Protein AF-H0TRK0-F1 (afdb_monomer)

Secondary structure (DSSP, 8-state):
-------------S-TTHHHHHHHHHHTBT--TT--SSS-HHHHHHHHHHHTT----S-S-GGGGGGTSEEESS--TT-EEEE--TTT-EEEEEEEE-TTS-EEEEETTTTSSBEEEE--GGGEEEEEE--

Radius of gyration: 16.28 Å; Cα contacts (8 Å, |Δi|>4): 274; chains: 1; bounding box: 55×39×43 Å

pLDDT: mean 76.41, std 13.56, range [39.28, 90.56]

Mean predicted aligned error: 9.67 Å

Structure (mmCIF, N/CA/C/O backbone):
data_AF-H0TRK0-F1
#
_entry.id   AF-H0TRK0-F1
#
loop_
_atom_site.group_PDB
_atom_site.id
_atom_site.type_symbol
_atom_site.label_atom_id
_atom_site.label_alt_id
_atom_site.label_comp_id
_atom_site.label_asym_id
_atom_site.label_entity_id
_atom_site.label_seq_id
_atom_site.pdbx_PDB_ins_code
_atom_site.Cartn_x
_atom_site.Cartn_y
_atom_site.Cartn_z
_atom_site.occupancy
_atom_site.B_iso_or_equiv
_atom_site.auth_seq_id
_atom_site.auth_comp_id
_atom_site.auth_asym_id
_atom_site.auth_atom_id
_atom_site.pdbx_PDB_model_num
ATOM 1 N N . MET A 1 1 ? -40.682 -23.422 27.512 1.00 49.56 1 MET A N 1
ATOM 2 C CA . MET A 1 1 ? -39.426 -24.203 27.553 1.00 49.56 1 MET A CA 1
ATOM 3 C C . MET A 1 1 ? -38.638 -23.857 26.288 1.00 49.56 1 MET A C 1
ATOM 5 O O . MET A 1 1 ? -39.238 -23.864 25.224 1.00 49.56 1 MET A O 1
ATOM 9 N N . MET A 1 2 ? -37.377 -23.431 26.433 1.00 53.47 2 MET A N 1
ATOM 10 C CA . MET A 1 2 ? -36.393 -23.099 25.369 1.00 53.47 2 MET A CA 1
ATOM 11 C C . MET A 1 2 ? -35.968 -24.375 24.589 1.00 53.47 2 MET A C 1
ATOM 13 O O . MET A 1 2 ? -36.251 -25.448 25.127 1.00 53.47 2 MET A O 1
ATOM 17 N N . PRO A 1 3 ? -35.338 -24.341 23.382 1.00 54.72 3 PRO A N 1
ATOM 18 C CA . PRO A 1 3 ? -34.139 -23.566 22.969 1.00 54.72 3 PRO A CA 1
ATOM 19 C C . PRO A 1 3 ? -34.323 -22.797 21.634 1.00 54.72 3 PRO A C 1
ATOM 21 O O . PRO A 1 3 ? -35.225 -23.086 20.866 1.00 54.72 3 PRO A O 1
ATOM 24 N N . GLY A 1 4 ? -33.575 -21.754 21.269 1.00 53.03 4 GLY A N 1
ATOM 25 C CA . GLY A 1 4 ? -32.181 -21.445 21.569 1.00 53.03 4 GLY A CA 1
ATOM 26 C C . GLY A 1 4 ? -31.286 -21.821 20.382 1.00 53.03 4 GLY A C 1
ATOM 27 O O . GLY A 1 4 ? -30.540 -22.784 20.483 1.00 53.03 4 GLY A O 1
ATOM 28 N N . THR A 1 5 ? -31.348 -21.082 19.268 1.00 48.31 5 THR A N 1
ATOM 29 C CA . THR A 1 5 ? -30.274 -21.058 18.257 1.00 48.31 5 THR A CA 1
ATOM 30 C C . THR A 1 5 ? -30.060 -19.625 17.775 1.00 48.31 5 THR A C 1
ATOM 32 O O . THR A 1 5 ? -30.844 -19.054 17.022 1.00 48.31 5 THR A O 1
ATOM 35 N N . ALA A 1 6 ? -28.989 -19.015 18.278 1.00 45.09 6 ALA A N 1
ATOM 36 C CA . ALA A 1 6 ? -28.438 -17.794 17.725 1.00 45.09 6 ALA A CA 1
ATOM 37 C C . ALA A 1 6 ? -27.826 -18.132 16.362 1.00 45.09 6 ALA A C 1
ATOM 39 O O . ALA A 1 6 ? -26.808 -18.820 16.284 1.00 45.09 6 ALA A O 1
ATOM 40 N N . SER A 1 7 ? -28.448 -17.658 15.286 1.00 46.88 7 SER A N 1
ATOM 41 C CA . SER A 1 7 ? -27.791 -17.600 13.985 1.00 46.88 7 SER A CA 1
ATOM 42 C C . SER A 1 7 ? -26.711 -16.528 14.055 1.00 46.88 7 SER A C 1
ATOM 44 O O . SER A 1 7 ? -26.974 -15.339 13.885 1.00 46.88 7 SER A O 1
ATOM 46 N N . SER A 1 8 ? -25.485 -16.965 14.331 1.00 46.84 8 SER A N 1
ATOM 47 C CA . SER A 1 8 ? -24.260 -16.207 14.101 1.00 46.84 8 SER A CA 1
ATOM 48 C C . SER A 1 8 ? -24.118 -15.945 12.602 1.00 46.84 8 SER A C 1
ATOM 50 O O . SER A 1 8 ? -23.408 -16.652 11.893 1.00 46.84 8 SER A O 1
ATOM 52 N N . GLY A 1 9 ? -24.817 -14.929 12.102 1.00 39.28 9 GLY A N 1
ATOM 53 C CA . GLY A 1 9 ? -24.569 -14.333 10.795 1.00 39.28 9 GLY A CA 1
ATOM 54 C C . GLY A 1 9 ? -23.304 -13.485 10.855 1.00 39.28 9 GLY A C 1
ATOM 55 O O . GLY A 1 9 ? -23.373 -12.261 10.786 1.00 39.28 9 GLY A O 1
ATOM 56 N N . ALA A 1 10 ? -22.148 -14.125 11.040 1.00 43.44 10 ALA A N 1
ATOM 57 C CA . ALA A 1 10 ? -20.874 -13.491 10.744 1.00 43.44 10 ALA A CA 1
ATOM 58 C C . ALA A 1 10 ? -20.850 -13.260 9.231 1.00 43.44 10 ALA A C 1
ATOM 60 O O . ALA A 1 10 ? -20.812 -14.215 8.457 1.00 43.44 10 ALA A O 1
ATOM 61 N N . GLY A 1 11 ? -20.973 -11.991 8.836 1.00 40.75 11 GLY A N 1
ATOM 62 C CA . GLY A 1 11 ? -21.024 -11.567 7.447 1.00 40.75 11 GLY A CA 1
ATOM 63 C C . GLY A 1 11 ? -19.920 -12.231 6.638 1.00 40.75 11 GLY A C 1
ATOM 64 O O . GLY A 1 11 ? -18.736 -12.036 6.913 1.00 40.75 11 GLY A O 1
ATOM 65 N N . MET A 1 12 ? -20.320 -13.023 5.644 1.00 40.75 12 MET A N 1
ATOM 66 C CA . MET A 1 12 ? -19.410 -13.474 4.607 1.00 40.75 12 MET A CA 1
ATOM 67 C C . MET A 1 12 ? -19.053 -12.252 3.771 1.00 40.75 12 MET A C 1
ATOM 69 O O . MET A 1 12 ? -19.775 -11.832 2.873 1.00 40.75 12 MET A O 1
ATOM 73 N N . SER A 1 13 ? -17.950 -11.656 4.198 1.00 44.03 13 SER A N 1
ATOM 74 C CA . SER A 1 13 ? -17.100 -10.683 3.549 1.00 44.03 13 SER A CA 1
ATOM 75 C C . SER A 1 13 ? -17.244 -10.690 2.033 1.00 44.03 13 SER A C 1
ATOM 77 O O . SER A 1 13 ? -17.047 -11.719 1.387 1.00 44.03 13 SER A O 1
ATOM 79 N N . SER A 1 14 ? -17.443 -9.507 1.465 1.00 45.41 14 SER A N 1
ATOM 80 C CA . SER A 1 14 ? -17.321 -9.173 0.042 1.00 45.41 14 SER A CA 1
ATOM 81 C C . SER A 1 14 ? -15.921 -9.449 -0.561 1.00 45.41 14 SER A C 1
ATOM 83 O O . SER A 1 14 ? -15.541 -8.818 -1.531 1.00 45.41 14 SER A O 1
ATOM 85 N N . GLY A 1 15 ? -15.122 -10.353 0.018 1.00 46.28 15 GLY A N 1
ATOM 86 C CA . GLY A 1 15 ? -13.660 -10.301 0.024 1.00 46.28 15 GLY A CA 1
ATOM 87 C C . GLY A 1 15 ? -12.920 -11.367 -0.783 1.00 46.28 15 GLY A C 1
ATOM 88 O O . GLY A 1 15 ? -11.748 -11.598 -0.491 1.00 46.28 15 GLY A O 1
ATOM 89 N N . PHE A 1 16 ? -13.524 -12.032 -1.771 1.00 46.12 16 PHE A N 1
ATOM 90 C CA . PHE A 1 16 ? -12.749 -12.943 -2.636 1.00 46.12 16 PHE A CA 1
ATOM 91 C C . PHE A 1 16 ? -11.805 -12.191 -3.596 1.00 46.12 16 PHE A C 1
ATOM 93 O O . PHE A 1 16 ? -10.743 -12.715 -3.935 1.00 46.12 16 PHE A O 1
ATOM 100 N N . GLY A 1 17 ? -12.140 -10.952 -3.976 1.00 51.22 17 GLY A N 1
ATOM 101 C CA . GLY A 1 17 ? -11.306 -10.106 -4.837 1.00 51.22 17 GLY A CA 1
ATOM 102 C C . GLY A 1 17 ? -10.228 -9.321 -4.085 1.00 51.22 17 GLY A C 1
ATOM 103 O O . GLY A 1 17 ? -9.118 -9.192 -4.582 1.00 51.22 17 GLY A O 1
ATOM 104 N N . ASP A 1 18 ? -10.508 -8.824 -2.881 1.00 61.62 18 ASP A N 1
ATOM 105 C CA . ASP A 1 18 ? -9.595 -7.907 -2.177 1.00 61.62 18 ASP A CA 1
ATOM 106 C C . ASP A 1 18 ? -8.604 -8.645 -1.268 1.00 61.62 18 ASP A C 1
ATOM 108 O O . ASP A 1 18 ? -7.449 -8.240 -1.106 1.00 61.62 18 ASP A O 1
ATOM 112 N N . SER A 1 19 ? -9.028 -9.783 -0.707 1.00 68.31 19 SER A N 1
ATOM 113 C CA . SER A 1 19 ? -8.150 -10.645 0.092 1.00 68.31 19 SER A CA 1
ATOM 114 C C . SER A 1 19 ? -7.073 -11.300 -0.769 1.00 68.31 19 SER A C 1
ATOM 116 O O . SER A 1 19 ? -5.976 -11.565 -0.279 1.00 68.31 19 SER A O 1
ATOM 118 N N . SER A 1 20 ? -7.361 -11.547 -2.050 1.00 78.50 20 SER A N 1
ATOM 119 C CA . SER A 1 20 ? -6.399 -12.128 -2.986 1.00 78.50 20 SER A CA 1
ATOM 120 C C . SER A 1 20 ? -5.292 -11.132 -3.345 1.00 78.50 20 SER A C 1
ATOM 122 O O . SER A 1 20 ? -4.129 -11.527 -3.353 1.00 78.50 20 SER A O 1
ATOM 124 N N . VAL A 1 21 ? -5.606 -9.838 -3.511 1.00 82.69 21 VAL A N 1
ATOM 125 C CA . VAL A 1 21 ? -4.612 -8.750 -3.663 1.00 82.69 21 VAL A CA 1
ATOM 126 C C . VAL A 1 21 ? -3.667 -8.721 -2.470 1.00 82.69 21 VAL A C 1
ATOM 128 O O . VAL A 1 21 ? -2.447 -8.703 -2.632 1.00 82.69 21 VAL A O 1
ATOM 131 N N . VAL A 1 22 ? -4.217 -8.767 -1.256 1.00 85.00 22 VAL A N 1
ATOM 132 C CA . VAL A 1 22 ? -3.416 -8.806 -0.030 1.00 85.00 22 VAL A CA 1
ATOM 133 C C . VAL A 1 22 ? -2.553 -10.067 0.021 1.00 85.00 22 VAL A C 1
ATOM 135 O O . VAL A 1 22 ? -1.351 -9.976 0.266 1.00 85.00 22 VAL A O 1
ATOM 138 N N . ALA A 1 23 ? -3.142 -11.239 -0.217 1.00 85.38 23 ALA A N 1
ATOM 139 C CA . ALA A 1 23 ? -2.438 -12.515 -0.159 1.00 85.38 23 ALA A CA 1
ATOM 140 C C . ALA A 1 23 ? -1.308 -12.596 -1.195 1.00 85.38 23 ALA A C 1
ATOM 142 O O . ALA A 1 23 ? -0.203 -13.023 -0.860 1.00 85.38 23 ALA A O 1
ATOM 143 N N . GLU A 1 24 ? -1.545 -12.135 -2.423 1.00 87.06 24 GLU A N 1
ATOM 144 C CA . GLU A 1 24 ? -0.539 -12.111 -3.483 1.00 87.06 24 GLU A CA 1
ATOM 145 C C . GLU A 1 24 ? 0.554 -11.081 -3.174 1.00 87.06 24 GLU A C 1
ATOM 147 O O . GLU A 1 24 ? 1.736 -11.399 -3.282 1.00 87.06 24 GLU A O 1
ATOM 152 N N . ALA A 1 25 ? 0.209 -9.890 -2.668 1.00 86.75 25 ALA A N 1
ATOM 153 C CA . ALA A 1 25 ? 1.204 -8.916 -2.217 1.00 86.75 25 ALA A CA 1
ATOM 154 C C . ALA A 1 25 ? 2.099 -9.478 -1.098 1.00 86.75 25 ALA A C 1
ATOM 156 O O . ALA A 1 25 ? 3.311 -9.238 -1.095 1.00 86.75 25 ALA A O 1
ATOM 157 N N . ARG A 1 26 ? 1.529 -10.264 -0.169 1.00 86.38 26 ARG A N 1
ATOM 158 C CA . ARG A 1 26 ? 2.282 -10.919 0.913 1.00 86.38 26 ARG A CA 1
ATOM 159 C C . ARG A 1 26 ? 3.322 -11.907 0.402 1.00 86.38 26 ARG A C 1
ATOM 161 O O . ARG A 1 26 ? 4.376 -12.031 1.021 1.00 86.38 26 ARG A O 1
ATOM 168 N N . ARG A 1 27 ? 3.087 -12.570 -0.734 1.00 86.44 27 ARG A N 1
ATOM 169 C CA . ARG A 1 27 ? 4.058 -13.520 -1.310 1.00 86.44 27 ARG A CA 1
ATOM 170 C C . ARG A 1 27 ? 5.382 -12.875 -1.689 1.00 86.44 27 ARG A C 1
ATOM 172 O O . ARG A 1 27 ? 6.402 -13.553 -1.733 1.00 86.44 27 ARG A O 1
ATOM 179 N N . TYR A 1 28 ? 5.376 -11.569 -1.928 1.00 86.31 28 TYR A N 1
ATOM 180 C CA . TYR A 1 28 ? 6.570 -10.823 -2.296 1.00 86.31 28 TYR A CA 1
ATOM 181 C C . TYR A 1 28 ? 7.299 -10.201 -1.113 1.00 86.31 28 TYR A C 1
ATOM 183 O O . TYR A 1 28 ? 8.328 -9.560 -1.332 1.00 86.31 28 TYR A O 1
ATOM 191 N N . LEU A 1 29 ? 6.811 -10.363 0.120 1.00 85.06 29 LEU A N 1
ATOM 192 C CA . LEU A 1 29 ? 7.444 -9.786 1.303 1.00 85.06 29 LEU A CA 1
ATOM 193 C C . LEU A 1 29 ? 8.922 -10.178 1.396 1.00 85.06 29 LEU A C 1
ATOM 195 O O . LEU A 1 29 ? 9.291 -11.340 1.279 1.00 85.06 29 LEU A O 1
ATOM 199 N N . GLY A 1 30 ? 9.781 -9.177 1.584 1.00 82.38 30 GLY A N 1
ATOM 200 C CA . GLY A 1 30 ? 11.232 -9.355 1.621 1.00 82.38 30 GLY A CA 1
ATOM 201 C C . GLY A 1 30 ? 11.913 -9.421 0.250 1.00 82.38 30 GLY A C 1
ATOM 202 O O . GLY A 1 30 ? 13.140 -9.407 0.206 1.00 82.38 30 GLY A O 1
ATOM 203 N N . THR A 1 31 ? 11.163 -9.413 -0.856 1.00 82.88 31 THR A N 1
ATOM 204 C CA . THR A 1 31 ? 11.699 -9.495 -2.227 1.00 82.88 31 THR A CA 1
ATOM 205 C C . THR A 1 31 ? 11.594 -8.158 -2.976 1.00 82.88 31 THR A C 1
ATOM 207 O O . THR A 1 31 ? 10.938 -7.218 -2.516 1.00 82.88 31 THR A O 1
ATOM 210 N N . ASN A 1 32 ? 12.246 -8.053 -4.138 1.00 79.88 32 ASN A N 1
ATOM 211 C CA . ASN A 1 32 ? 12.032 -6.971 -5.103 1.00 79.88 32 ASN A CA 1
ATOM 212 C C . ASN A 1 32 ? 11.661 -7.572 -6.471 1.00 79.88 32 ASN A C 1
ATOM 214 O O . ASN A 1 32 ? 12.550 -7.823 -7.282 1.00 79.88 32 ASN A O 1
ATOM 218 N N . PRO A 1 33 ? 10.364 -7.787 -6.754 1.00 74.25 33 PRO A N 1
ATOM 219 C CA . PRO A 1 33 ? 9.928 -8.407 -8.007 1.00 74.25 33 PRO A CA 1
ATOM 220 C C . PRO A 1 33 ? 10.077 -7.495 -9.231 1.00 74.25 33 PRO A C 1
ATOM 222 O O . PRO A 1 33 ? 9.907 -7.944 -10.358 1.00 74.25 33 PRO A O 1
ATOM 225 N N . THR A 1 34 ? 10.365 -6.207 -9.033 1.00 72.94 34 THR A N 1
ATOM 226 C CA . THR A 1 34 ? 10.455 -5.234 -10.132 1.00 72.94 34 THR A CA 1
ATOM 227 C C . THR A 1 34 ? 11.885 -4.940 -10.572 1.00 72.94 34 THR A C 1
ATOM 229 O O . THR A 1 34 ? 12.063 -4.243 -11.568 1.00 72.94 34 THR A O 1
ATOM 232 N N . SER A 1 35 ? 12.895 -5.411 -9.827 1.00 71.50 35 SER A N 1
ATOM 233 C CA . SER A 1 35 ? 14.324 -5.124 -10.050 1.00 71.50 35 SER A CA 1
ATOM 234 C C . SER A 1 35 ? 14.660 -3.630 -10.200 1.00 71.50 35 SER A C 1
ATOM 236 O O . SER A 1 35 ? 15.724 -3.264 -10.693 1.00 71.50 35 SER A O 1
ATOM 238 N N . ARG A 1 36 ? 13.756 -2.740 -9.771 1.00 70.44 36 ARG A N 1
ATOM 239 C CA . ARG A 1 36 ? 13.906 -1.286 -9.846 1.00 70.44 36 ARG A CA 1
ATOM 240 C C . ARG A 1 36 ? 14.465 -0.746 -8.534 1.00 70.44 36 ARG A C 1
ATOM 242 O O . ARG A 1 36 ? 14.123 -1.227 -7.454 1.00 70.44 36 ARG A O 1
ATOM 249 N N . ALA A 1 37 ? 15.297 0.290 -8.634 1.00 63.34 37 ALA A N 1
ATOM 250 C CA . ALA A 1 37 ? 15.887 0.959 -7.474 1.00 63.34 37 ALA A CA 1
ATOM 251 C C . ALA A 1 37 ? 14.931 1.974 -6.814 1.00 63.34 37 ALA A C 1
ATOM 253 O O . ALA A 1 37 ? 14.958 2.119 -5.593 1.00 63.34 37 ALA A O 1
ATOM 254 N N . SER A 1 38 ? 14.060 2.622 -7.605 1.00 65.00 38 SER A N 1
ATOM 255 C CA . SER A 1 38 ? 13.162 3.709 -7.177 1.00 65.00 38 SER A CA 1
ATOM 256 C C . SER A 1 38 ? 11.811 3.657 -7.903 1.00 65.00 38 SER A C 1
ATOM 258 O O . SER A 1 38 ? 11.710 3.069 -8.978 1.00 65.00 38 SER A O 1
ATOM 260 N N . LEU A 1 39 ? 10.779 4.289 -7.323 1.00 69.81 39 LEU A N 1
ATOM 261 C CA . LEU A 1 39 ? 9.465 4.540 -7.952 1.00 69.81 39 LEU A CA 1
ATOM 262 C C . LEU A 1 39 ? 8.726 3.288 -8.467 1.00 69.81 39 LEU A C 1
ATOM 264 O O . LEU A 1 39 ? 8.028 3.329 -9.472 1.00 69.81 39 LEU A O 1
ATOM 268 N N . TR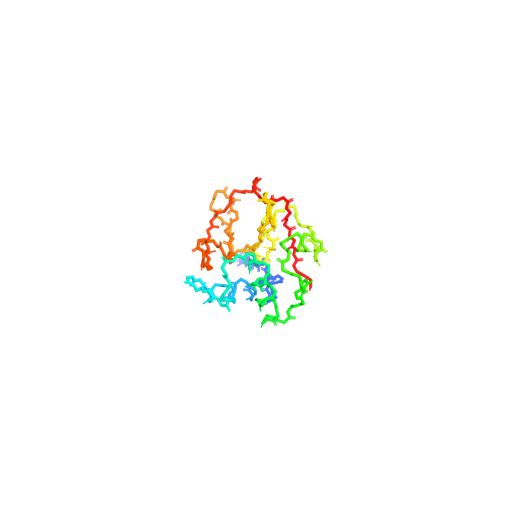P A 1 40 ? 8.863 2.156 -7.776 1.00 81.00 40 TRP A N 1
ATOM 269 C CA . TRP A 1 40 ? 8.217 0.899 -8.174 1.00 81.00 40 TRP A CA 1
ATOM 270 C C . TRP A 1 40 ? 7.108 0.437 -7.225 1.00 81.00 40 TRP A C 1
ATOM 272 O O . TRP A 1 40 ? 6.553 -0.638 -7.419 1.00 81.00 40 TRP A O 1
ATOM 282 N N . CYS A 1 41 ? 6.732 1.245 -6.229 1.00 81.50 41 CYS A N 1
ATOM 283 C CA . CYS A 1 41 ? 5.592 0.944 -5.355 1.00 81.50 41 CYS A CA 1
ATOM 284 C C . CYS A 1 41 ? 4.286 0.792 -6.156 1.00 81.50 41 CYS A C 1
ATOM 286 O O . CYS A 1 41 ? 3.563 -0.183 -5.979 1.00 81.50 41 CYS A O 1
ATOM 288 N N . ALA A 1 42 ? 4.039 1.698 -7.104 1.00 81.12 42 ALA A N 1
ATOM 289 C CA . ALA A 1 42 ? 2.912 1.636 -8.031 1.00 81.12 42 ALA A CA 1
ATOM 290 C C . ALA A 1 42 ? 3.028 0.479 -9.037 1.00 81.12 42 ALA A C 1
ATOM 292 O O . ALA A 1 42 ? 2.057 -0.235 -9.263 1.00 81.12 42 ALA A O 1
ATOM 293 N N . ARG A 1 43 ? 4.229 0.237 -9.584 1.00 83.06 43 ARG A N 1
ATOM 294 C CA . ARG A 1 43 ? 4.520 -0.906 -10.469 1.00 83.06 43 ARG A CA 1
ATOM 295 C C . ARG A 1 43 ? 4.198 -2.239 -9.790 1.00 83.06 43 ARG A C 1
ATOM 297 O O . ARG A 1 43 ? 3.569 -3.099 -10.391 1.00 83.06 43 ARG A O 1
ATOM 304 N N . PHE A 1 44 ? 4.620 -2.389 -8.537 1.00 85.12 44 PHE A N 1
ATOM 305 C CA . PHE A 1 44 ? 4.325 -3.560 -7.720 1.00 85.12 44 PHE A CA 1
ATOM 306 C C . PHE A 1 44 ? 2.822 -3.722 -7.502 1.00 85.12 44 PHE A C 1
ATOM 308 O O . PHE A 1 44 ? 2.299 -4.805 -7.721 1.00 85.12 44 PHE A O 1
ATOM 315 N N . MET A 1 45 ? 2.122 -2.644 -7.142 1.00 85.19 45 MET A N 1
ATOM 316 C CA . MET A 1 45 ? 0.666 -2.674 -6.994 1.00 85.19 45 MET A CA 1
ATOM 317 C C . MET A 1 45 ? -0.045 -3.083 -8.287 1.00 85.19 45 MET A C 1
ATOM 319 O O . MET A 1 45 ? -0.927 -3.930 -8.231 1.00 85.19 45 MET A O 1
ATOM 323 N N . ASN A 1 46 ? 0.361 -2.545 -9.444 1.00 84.62 46 ASN A N 1
ATOM 324 C CA . ASN A 1 46 ? -0.189 -2.961 -10.739 1.00 84.62 46 ASN A CA 1
ATOM 325 C C . ASN A 1 46 ? 0.038 -4.459 -10.976 1.00 84.62 46 ASN A C 1
ATOM 327 O O . ASN A 1 46 ? -0.920 -5.166 -11.243 1.00 84.62 46 ASN A O 1
ATOM 331 N N . MET A 1 47 ? 1.259 -4.958 -10.754 1.00 85.12 47 MET A N 1
ATOM 332 C CA . MET A 1 47 ? 1.574 -6.383 -10.912 1.00 85.12 47 MET A CA 1
ATOM 333 C C . MET A 1 47 ? 0.715 -7.281 -10.009 1.00 85.12 47 MET A C 1
ATOM 335 O O . MET A 1 47 ? 0.261 -8.336 -10.445 1.00 85.12 47 MET A O 1
ATOM 339 N N . VAL A 1 48 ? 0.512 -6.892 -8.746 1.00 86.56 48 VAL A N 1
ATOM 340 C CA . VAL A 1 48 ? -0.325 -7.651 -7.803 1.00 86.56 48 VAL A CA 1
ATOM 341 C C . VAL A 1 48 ? -1.785 -7.646 -8.258 1.00 86.56 48 VAL A C 1
ATOM 343 O O . VAL A 1 48 ? -2.423 -8.698 -8.247 1.00 86.56 48 VAL A O 1
ATOM 346 N N . LEU A 1 49 ? -2.305 -6.490 -8.677 1.00 83.69 49 LEU A N 1
ATOM 347 C CA . LEU A 1 49 ? -3.666 -6.365 -9.201 1.00 83.69 49 LEU A CA 1
ATOM 348 C C . LEU A 1 49 ? -3.849 -7.228 -10.455 1.00 83.69 49 LEU A C 1
ATOM 350 O O . LEU A 1 49 ? -4.741 -8.067 -10.485 1.00 83.69 49 LEU A O 1
ATOM 354 N N . GLU A 1 50 ? -2.940 -7.135 -11.424 1.00 85.25 50 GLU A N 1
ATOM 355 C CA . GLU A 1 50 ? -2.983 -7.931 -12.656 1.00 85.25 50 GLU A CA 1
ATOM 356 C C . GLU A 1 50 ? -2.987 -9.441 -12.366 1.00 85.25 50 GLU A C 1
ATOM 358 O O . GLU A 1 50 ? -3.749 -10.197 -12.964 1.00 85.25 50 GLU A O 1
ATOM 363 N N . ARG A 1 51 ? -2.185 -9.894 -11.394 1.00 83.44 51 ARG A N 1
ATOM 364 C CA . ARG A 1 51 ? -2.130 -11.307 -10.977 1.00 83.44 51 ARG A CA 1
ATOM 365 C C . ARG A 1 51 ? -3.393 -11.804 -10.294 1.00 83.44 51 ARG A C 1
ATOM 367 O O . ARG A 1 51 ? -3.656 -13.002 -10.291 1.00 83.44 51 ARG A O 1
ATOM 374 N N . THR A 1 52 ? -4.143 -10.895 -9.693 1.00 80.44 52 THR A N 1
ATOM 375 C CA . THR A 1 52 ? -5.384 -11.201 -8.977 1.00 80.44 52 THR A CA 1
ATOM 376 C C . THR A 1 52 ? -6.615 -10.983 -9.851 1.00 80.44 52 THR A C 1
ATOM 378 O O . THR A 1 52 ? -7.731 -11.190 -9.387 1.00 80.44 52 THR A O 1
ATOM 381 N N . GLY A 1 53 ? -6.410 -10.657 -11.134 1.00 77.00 53 GLY A N 1
ATOM 382 C CA . GLY A 1 53 ? -7.472 -10.444 -12.115 1.00 77.00 53 GLY A CA 1
ATOM 383 C C . GLY A 1 53 ? -8.045 -9.027 -12.112 1.00 77.00 53 GLY A C 1
ATOM 384 O O . GLY A 1 53 ? -9.035 -8.782 -12.792 1.00 77.00 53 GLY A O 1
ATOM 385 N N . HIS A 1 54 ? -7.426 -8.100 -11.378 1.00 77.50 54 HIS A N 1
ATOM 386 C CA . HIS A 1 54 ? -7.813 -6.692 -11.319 1.00 77.50 54 HIS A CA 1
ATOM 387 C C . HIS A 1 54 ? -7.016 -5.852 -12.316 1.00 77.50 54 HIS A C 1
ATOM 389 O O . HIS A 1 54 ? -5.833 -6.089 -12.572 1.00 77.50 54 HIS A O 1
ATOM 395 N N . HIS A 1 55 ? -7.641 -4.807 -12.848 1.00 76.94 55 HIS A N 1
ATOM 396 C CA . HIS A 1 55 ? -6.978 -3.899 -13.775 1.00 76.94 55 HIS A CA 1
ATOM 397 C C . HIS A 1 55 ? -6.123 -2.885 -13.011 1.00 76.94 55 HIS A C 1
ATOM 399 O O . HIS A 1 55 ? -6.634 -2.056 -12.287 1.00 76.94 55 HIS A O 1
ATOM 405 N N . GLY A 1 56 ? -4.801 -2.893 -13.157 1.00 76.75 56 GLY A N 1
ATOM 406 C CA . GLY A 1 56 ? -3.982 -1.823 -12.579 1.00 76.75 56 GLY A CA 1
ATOM 407 C C . GLY A 1 56 ? -4.317 -0.432 -13.147 1.00 76.75 56 GLY A C 1
ATOM 408 O O . GLY A 1 56 ? -4.996 -0.276 -14.159 1.00 76.75 56 GLY A O 1
ATOM 409 N N . THR A 1 57 ? -3.727 0.609 -12.561 1.00 74.06 57 THR A N 1
ATOM 410 C CA . THR A 1 57 ? -3.775 1.976 -13.123 1.00 74.06 57 THR A CA 1
ATOM 411 C C . THR A 1 57 ? -2.936 2.145 -14.390 1.00 74.06 57 THR A C 1
ATOM 413 O O . THR A 1 57 ? -2.936 3.219 -14.993 1.00 74.06 57 THR A O 1
ATOM 416 N N . GLY A 1 58 ? -2.118 1.143 -14.735 1.00 70.31 58 GLY A N 1
ATOM 417 C CA . GLY A 1 58 ? -1.149 1.207 -15.833 1.00 70.31 58 GLY A CA 1
ATOM 418 C C . GLY A 1 58 ? -0.033 2.239 -15.627 1.00 70.31 58 GLY A C 1
ATOM 419 O O . GLY A 1 58 ? 0.812 2.418 -16.497 1.00 70.31 58 GLY A O 1
ATOM 420 N N . SER A 1 59 ? -0.009 2.922 -14.478 1.00 75.06 59 SER A N 1
ATOM 421 C CA . SER A 1 59 ? 0.907 4.020 -14.184 1.00 75.06 59 SER A CA 1
ATOM 422 C C . SER A 1 59 ? 1.893 3.641 -13.084 1.00 75.06 59 SER A C 1
ATOM 424 O O . SER A 1 59 ? 1.519 3.045 -12.076 1.00 75.06 59 SER A O 1
ATOM 426 N N . ASP A 1 60 ? 3.143 4.086 -13.213 1.00 73.12 60 ASP A N 1
ATOM 427 C CA . ASP A 1 60 ? 4.170 3.987 -12.160 1.00 73.12 60 ASP A CA 1
ATOM 428 C C . ASP A 1 60 ? 4.014 5.064 -11.062 1.00 73.12 60 ASP A C 1
ATOM 430 O O . ASP A 1 60 ? 4.849 5.206 -10.168 1.00 73.12 60 ASP A O 1
ATOM 434 N N . LEU A 1 61 ? 2.927 5.834 -11.109 1.00 75.44 61 LEU A N 1
ATOM 435 C CA . LEU A 1 61 ? 2.625 6.913 -10.178 1.00 75.44 61 LEU A CA 1
ATOM 436 C C . LEU A 1 61 ? 1.712 6.413 -9.059 1.00 75.44 61 LEU A C 1
ATOM 438 O O . LEU A 1 61 ? 0.570 6.027 -9.296 1.00 75.44 61 LEU A O 1
ATOM 442 N N . ALA A 1 62 ? 2.165 6.537 -7.809 1.00 77.94 62 ALA A N 1
ATOM 443 C CA . ALA A 1 62 ? 1.333 6.248 -6.638 1.00 77.94 62 ALA A CA 1
ATOM 444 C C . ALA A 1 62 ? 0.041 7.087 -6.626 1.00 77.94 62 ALA A C 1
ATOM 446 O O . ALA A 1 62 ? -1.012 6.614 -6.214 1.00 77.94 62 ALA A O 1
ATOM 447 N N . ARG A 1 63 ? 0.106 8.324 -7.139 1.00 77.56 63 ARG A N 1
ATOM 448 C CA . ARG A 1 63 ? -1.041 9.241 -7.226 1.00 77.56 63 ARG A CA 1
ATOM 449 C C . ARG A 1 63 ? -2.150 8.731 -8.145 1.00 77.56 63 ARG A C 1
ATOM 451 O O . ARG A 1 63 ? -3.301 9.066 -7.887 1.00 77.56 63 ARG A O 1
ATOM 458 N N . SER A 1 64 ? -1.840 7.921 -9.160 1.00 79.69 64 SER A N 1
ATOM 459 C CA . SER A 1 64 ? -2.858 7.366 -10.063 1.00 79.69 64 SER A CA 1
ATOM 460 C C . SER A 1 64 ? -3.834 6.461 -9.312 1.00 79.69 64 SER A C 1
ATOM 462 O O . SER A 1 64 ? -5.031 6.486 -9.582 1.00 79.69 64 SER A O 1
ATOM 464 N N . PHE A 1 65 ? -3.359 5.752 -8.282 1.00 81.38 65 PHE A N 1
ATOM 465 C CA . PHE A 1 65 ? -4.211 4.922 -7.429 1.00 81.38 65 PHE A CA 1
ATOM 466 C C . PHE A 1 65 ? -5.230 5.729 -6.627 1.00 81.38 65 PHE A C 1
ATOM 468 O O . PHE A 1 65 ? -6.280 5.201 -6.287 1.00 81.38 65 PHE A O 1
ATOM 475 N N . ALA A 1 66 ? -4.981 7.017 -6.370 1.00 81.00 66 ALA A N 1
ATOM 476 C CA . ALA A 1 66 ? -5.932 7.854 -5.640 1.00 81.00 66 ALA A CA 1
ATOM 477 C C . ALA A 1 66 ? -7.215 8.147 -6.430 1.00 81.00 66 ALA A C 1
ATOM 479 O O . ALA A 1 66 ? -8.195 8.587 -5.824 1.00 81.00 66 ALA A O 1
ATOM 480 N N . SER A 1 67 ? -7.191 7.945 -7.749 1.00 79.38 67 SER A N 1
ATOM 481 C CA . SER A 1 67 ? -8.328 8.119 -8.662 1.00 79.38 67 SER A CA 1
ATOM 482 C C . SER A 1 67 ? -8.739 6.809 -9.344 1.00 79.38 67 SER A C 1
ATOM 484 O O . SER A 1 67 ? -9.587 6.836 -10.225 1.00 79.38 67 SER A O 1
ATOM 486 N N . TYR A 1 68 ? -8.121 5.684 -8.972 1.00 78.69 68 TYR A N 1
ATOM 487 C CA . TYR A 1 68 ? -8.331 4.388 -9.620 1.00 78.69 68 TYR A CA 1
ATOM 488 C C . TYR A 1 68 ? -9.692 3.765 -9.302 1.00 78.69 68 TYR A C 1
ATOM 490 O O . TYR A 1 68 ? -10.317 3.178 -10.174 1.00 78.69 68 TYR A O 1
ATOM 498 N N . GLY A 1 69 ? -10.147 3.897 -8.060 1.00 76.69 69 GLY A N 1
ATOM 499 C CA . GLY A 1 69 ? -11.356 3.234 -7.587 1.00 76.69 69 GLY A CA 1
ATOM 500 C C . GLY A 1 69 ? -12.121 4.064 -6.567 1.00 76.69 69 GLY A C 1
ATOM 501 O O . GLY A 1 69 ? -12.016 5.295 -6.521 1.00 76.69 69 GLY A O 1
ATOM 502 N N . HIS A 1 70 ? -12.884 3.385 -5.716 1.00 82.75 70 HIS A N 1
ATOM 503 C CA . HIS A 1 70 ? -13.798 4.040 -4.787 1.00 82.75 70 HIS A CA 1
ATOM 504 C C . HIS A 1 70 ? -13.087 4.494 -3.519 1.00 82.75 70 HIS A C 1
ATOM 506 O O . HIS A 1 70 ? -12.532 3.687 -2.774 1.00 82.75 70 HIS A O 1
ATOM 512 N N . ARG A 1 71 ? -13.118 5.803 -3.245 1.00 84.44 71 ARG A N 1
ATOM 513 C CA . ARG A 1 71 ? -12.569 6.338 -1.998 1.00 84.44 71 ARG A CA 1
ATOM 514 C C . ARG A 1 71 ? -13.392 5.872 -0.811 1.00 84.44 71 ARG A C 1
ATOM 516 O O . ARG A 1 71 ? -14.604 6.060 -0.784 1.00 84.44 71 ARG A O 1
ATOM 523 N N . VAL A 1 72 ? -12.706 5.333 0.185 1.00 83.12 72 VAL A N 1
ATOM 524 C CA . VAL A 1 72 ? -13.313 4.890 1.437 1.00 83.12 72 VAL A CA 1
ATOM 525 C C . VAL A 1 72 ? -12.850 5.771 2.593 1.00 83.12 72 VAL A C 1
ATOM 527 O O . VAL A 1 72 ? -11.720 6.262 2.618 1.00 83.12 72 VAL A O 1
ATOM 530 N N . SER A 1 73 ? -13.735 5.984 3.567 1.00 81.44 73 SER A N 1
ATOM 531 C CA . SER A 1 73 ? -13.467 6.861 4.719 1.00 81.44 73 SER A CA 1
ATOM 532 C C . SER A 1 73 ? -12.488 6.266 5.738 1.00 81.44 73 SER A C 1
ATOM 534 O O . SER A 1 73 ? -12.099 6.941 6.693 1.00 81.44 73 SER A O 1
ATOM 536 N N . GLY A 1 74 ? -12.077 5.007 5.578 1.00 79.88 74 GLY A N 1
ATOM 537 C CA . GLY A 1 74 ? -11.215 4.342 6.543 1.00 79.88 74 GLY A CA 1
ATOM 538 C C . GLY A 1 74 ? -10.339 3.242 5.953 1.00 79.88 74 GLY A C 1
ATOM 539 O O . GLY A 1 74 ? -10.551 2.806 4.826 1.00 79.88 74 GLY A O 1
ATOM 540 N N . PRO A 1 75 ? -9.346 2.782 6.728 1.00 81.81 75 PRO A N 1
ATOM 541 C CA . PRO A 1 75 ? -8.556 1.623 6.387 1.00 81.81 75 PRO A CA 1
ATOM 542 C C . PRO A 1 75 ? -9.455 0.395 6.423 1.00 81.81 75 PRO A C 1
ATOM 544 O O . PRO A 1 75 ? -10.090 0.112 7.436 1.00 81.81 75 PRO A O 1
ATOM 547 N N . GLN A 1 76 ? -9.503 -0.321 5.313 1.00 84.50 76 GLN A N 1
ATOM 548 C CA . GLN A 1 76 ? -10.186 -1.601 5.190 1.00 84.50 76 GLN A CA 1
ATOM 549 C C . GLN A 1 76 ? -9.202 -2.580 4.568 1.00 84.50 76 GLN A C 1
ATOM 551 O O . GLN A 1 76 ? -8.372 -2.176 3.759 1.00 84.50 76 GLN A O 1
ATOM 556 N N . VAL A 1 77 ? -9.258 -3.851 4.957 1.00 85.69 77 VAL A N 1
ATOM 557 C CA . VAL A 1 77 ? -8.416 -4.879 4.333 1.00 85.69 77 VAL A CA 1
ATOM 558 C C . VAL A 1 77 ? -8.746 -4.950 2.843 1.00 85.69 77 VAL A C 1
ATOM 560 O O . VAL A 1 77 ? -9.917 -4.980 2.481 1.00 85.69 77 VAL A O 1
ATOM 563 N N . GLY A 1 78 ? -7.719 -4.921 1.996 1.00 84.31 78 GLY A N 1
ATOM 564 C CA . GLY A 1 78 ? -7.850 -4.825 0.545 1.00 84.31 78 GLY A CA 1
ATOM 565 C C . GLY A 1 78 ? -7.882 -3.395 -0.003 1.00 84.31 78 GLY A C 1
ATOM 566 O O . GLY A 1 78 ? -7.629 -3.191 -1.189 1.00 84.31 78 GLY A O 1
ATOM 567 N N . ALA A 1 79 ? -8.088 -2.384 0.848 1.00 87.75 79 ALA A N 1
ATOM 568 C CA . ALA A 1 79 ? -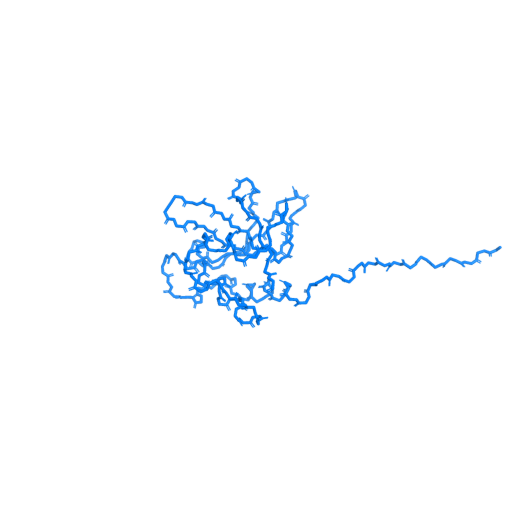8.051 -0.996 0.410 1.00 87.75 79 ALA A CA 1
ATOM 569 C C . ALA A 1 79 ? -6.629 -0.583 0.027 1.00 87.75 79 ALA A C 1
ATOM 571 O O . ALA A 1 79 ? -5.655 -0.841 0.733 1.00 87.75 79 ALA A O 1
ATOM 572 N N . ILE A 1 80 ? -6.507 0.138 -1.072 1.00 88.25 80 ILE A N 1
ATOM 573 C CA . ILE A 1 80 ? -5.275 0.756 -1.531 1.00 88.25 80 ILE A CA 1
ATOM 574 C C . ILE A 1 80 ? -5.098 2.068 -0.779 1.00 88.25 80 ILE A C 1
ATOM 576 O O . ILE A 1 80 ? -5.818 3.042 -0.987 1.00 88.25 80 ILE A O 1
ATOM 580 N N . ALA A 1 81 ? -4.126 2.107 0.115 1.00 88.88 81 ALA A N 1
ATOM 581 C CA . ALA A 1 81 ? -3.771 3.302 0.848 1.00 88.88 81 ALA A CA 1
ATOM 582 C C . ALA A 1 81 ? -2.704 4.084 0.072 1.00 88.88 81 ALA A C 1
ATOM 584 O O . ALA A 1 81 ? -1.579 3.626 -0.154 1.00 88.88 81 ALA A O 1
ATOM 585 N N . VAL A 1 82 ? -3.083 5.292 -0.335 1.00 88.06 82 VAL A N 1
ATOM 586 C CA . VAL A 1 82 ? -2.248 6.212 -1.096 1.00 88.06 82 VAL A CA 1
ATOM 587 C C . VAL A 1 82 ? -1.700 7.281 -0.166 1.00 88.06 82 VAL A C 1
ATOM 589 O O . VAL A 1 82 ? -2.413 7.967 0.569 1.00 88.06 82 VAL A O 1
ATOM 592 N N . MET A 1 83 ? -0.387 7.419 -0.204 1.00 86.44 83 MET A N 1
ATOM 593 C CA . MET A 1 83 ? 0.385 8.336 0.611 1.00 86.44 83 MET A CA 1
ATOM 594 C C . MET A 1 83 ? 1.048 9.371 -0.291 1.00 86.44 83 MET A C 1
ATOM 596 O O . MET A 1 83 ? 1.594 9.058 -1.352 1.00 86.44 83 MET A O 1
ATOM 600 N N . SER A 1 84 ? 1.036 10.626 0.144 1.00 75.75 84 SER A N 1
ATOM 601 C CA . SER A 1 84 ? 1.735 11.694 -0.559 1.00 75.75 84 SER A CA 1
ATOM 602 C C . SER A 1 84 ? 3.130 11.829 0.036 1.00 75.75 84 SER A C 1
ATOM 604 O O . SER A 1 84 ? 3.301 11.855 1.254 1.00 75.75 84 SER A O 1
ATOM 606 N N . ARG A 1 85 ? 4.148 11.885 -0.821 1.00 68.50 85 ARG A N 1
ATOM 607 C CA . ARG A 1 85 ? 5.539 12.113 -0.425 1.00 68.50 85 ARG A CA 1
ATOM 608 C C . ARG A 1 85 ? 6.172 13.060 -1.429 1.00 68.50 85 ARG A C 1
ATOM 610 O O . ARG A 1 85 ? 5.932 12.924 -2.631 1.00 68.50 85 ARG A O 1
ATOM 617 N N . HIS A 1 86 ? 6.980 13.992 -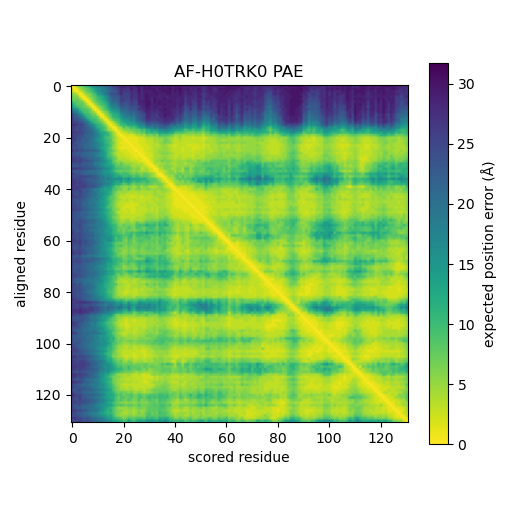0.932 1.00 56.62 86 HIS A N 1
ATOM 618 C CA . HIS A 1 86 ? 7.750 14.910 -1.764 1.00 56.62 86 HIS A CA 1
ATOM 619 C C . HIS A 1 86 ? 8.675 14.087 -2.683 1.00 56.62 86 HIS A C 1
ATOM 621 O O . HIS A 1 86 ? 9.535 13.364 -2.185 1.00 56.62 86 HIS A O 1
ATOM 627 N N . GLY A 1 87 ? 8.429 14.116 -3.999 1.00 58.00 87 GLY A N 1
ATOM 628 C CA . GLY A 1 87 ? 9.236 13.400 -4.999 1.00 58.00 87 GLY A CA 1
ATOM 629 C C . GLY A 1 87 ? 8.674 12.091 -5.583 1.00 58.00 87 GLY A C 1
ATOM 630 O O . GLY A 1 87 ? 9.426 11.382 -6.241 1.00 58.00 87 GLY A O 1
ATOM 631 N N . GLY A 1 88 ? 7.393 11.741 -5.390 1.00 60.00 88 GLY A N 1
ATOM 632 C CA . GLY A 1 88 ? 6.800 10.615 -6.151 1.00 60.00 88 GLY A CA 1
ATOM 633 C C . GLY A 1 88 ? 5.606 9.887 -5.532 1.00 60.00 88 GLY A C 1
ATOM 634 O O . GLY A 1 88 ? 5.002 9.042 -6.190 1.00 60.00 88 GLY A O 1
ATOM 635 N N . GLY A 1 89 ? 5.223 10.225 -4.298 1.00 74.62 89 GLY A N 1
ATOM 636 C CA . GLY A 1 89 ? 4.158 9.513 -3.586 1.00 74.62 89 GLY A CA 1
ATOM 637 C C . GLY A 1 89 ? 4.536 8.080 -3.193 1.00 74.62 89 GLY A C 1
ATOM 638 O O . GLY A 1 89 ? 5.595 7.563 -3.543 1.00 74.62 89 GLY A O 1
ATOM 639 N N . HIS A 1 90 ? 3.675 7.442 -2.408 1.00 83.44 90 HIS A N 1
ATOM 640 C CA . HIS A 1 90 ? 3.814 6.046 -2.004 1.00 83.44 90 HIS A CA 1
ATOM 641 C C . HIS A 1 90 ? 2.442 5.380 -2.006 1.00 83.44 90 HIS A C 1
ATOM 643 O O . HIS A 1 90 ? 1.433 6.036 -1.769 1.00 83.44 90 HIS A O 1
ATOM 649 N N . VAL A 1 91 ? 2.390 4.092 -2.316 1.00 87.56 91 VAL A N 1
ATOM 650 C CA . VAL A 1 91 ? 1.137 3.338 -2.372 1.00 87.56 91 VAL A CA 1
ATOM 651 C C . VAL A 1 91 ? 1.364 1.941 -1.816 1.00 87.56 91 VAL A C 1
ATOM 653 O O . VAL A 1 91 ? 2.437 1.358 -1.998 1.00 87.56 91 VAL A O 1
ATOM 656 N N . GLY A 1 92 ? 0.362 1.423 -1.118 1.00 88.88 92 GLY A N 1
ATOM 657 C CA . GLY A 1 92 ? 0.336 0.053 -0.636 1.00 88.88 92 GLY A CA 1
ATOM 658 C C . GLY A 1 92 ? -1.089 -0.435 -0.449 1.00 88.88 92 GLY A C 1
ATOM 659 O O . GLY A 1 92 ? -2.020 0.363 -0.379 1.00 88.88 92 GLY A O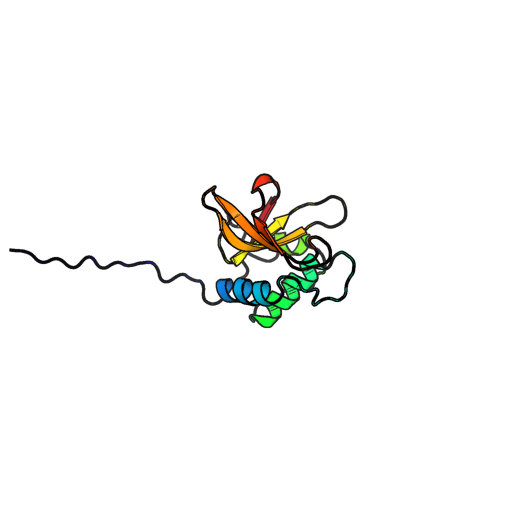 1
ATOM 660 N N . VAL A 1 93 ? -1.249 -1.746 -0.352 1.00 89.06 93 VAL A N 1
ATOM 661 C CA . VAL A 1 93 ? -2.528 -2.372 -0.018 1.00 89.06 93 VAL A CA 1
ATOM 662 C C . VAL A 1 93 ? -2.600 -2.593 1.487 1.00 89.06 93 VAL A C 1
ATOM 664 O O . VAL A 1 93 ? -1.624 -3.010 2.109 1.00 89.06 93 VAL A O 1
ATOM 667 N N . VAL A 1 94 ? -3.742 -2.292 2.088 1.00 90.56 94 VAL A N 1
ATOM 668 C CA . VAL A 1 94 ? -4.008 -2.549 3.499 1.00 90.56 94 VAL A CA 1
ATOM 669 C C . VAL A 1 94 ? -4.252 -4.044 3.666 1.00 90.56 94 VAL A C 1
ATOM 671 O O . VAL A 1 94 ? -5.213 -4.586 3.135 1.00 90.56 94 VAL A O 1
ATOM 674 N N . SER A 1 95 ? -3.385 -4.728 4.400 1.00 89.19 95 SER A N 1
ATOM 675 C CA . SER A 1 95 ? -3.510 -6.159 4.682 1.00 89.19 95 SER A CA 1
ATOM 676 C C . SER A 1 95 ? -4.214 -6.466 5.995 1.00 89.19 95 SER A C 1
ATOM 678 O O . SER A 1 95 ? -4.677 -7.582 6.213 1.00 89.19 95 SER A O 1
ATOM 680 N N . GLY A 1 96 ? -4.287 -5.475 6.875 1.00 87.62 96 GLY A N 1
ATOM 681 C CA . GLY A 1 96 ? -4.823 -5.611 8.216 1.00 87.62 96 GLY A CA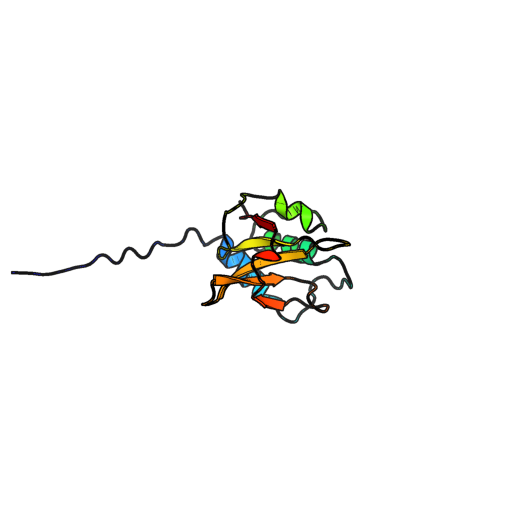 1
ATOM 682 C C . GLY A 1 96 ? -4.961 -4.256 8.886 1.00 87.62 96 GLY A C 1
ATOM 683 O O . GLY A 1 96 ? -4.546 -3.228 8.351 1.00 87.62 96 GLY A O 1
ATOM 684 N N . ILE A 1 97 ? -5.538 -4.258 10.078 1.00 88.00 97 ILE A N 1
ATOM 685 C CA . ILE A 1 97 ? -5.608 -3.095 10.955 1.00 88.00 97 ILE A CA 1
ATOM 686 C C . ILE A 1 97 ? -5.123 -3.582 12.316 1.00 88.00 97 ILE A C 1
ATOM 688 O O . ILE A 1 97 ? -5.583 -4.613 12.800 1.00 88.00 97 ILE A O 1
ATOM 692 N N . ASP A 1 98 ? -4.155 -2.881 12.892 1.00 87.50 98 ASP A N 1
ATOM 693 C CA . ASP A 1 98 ? -3.624 -3.190 14.216 1.00 87.50 98 ASP A CA 1
ATOM 694 C C . ASP A 1 98 ? -4.653 -2.865 15.318 1.00 87.50 98 ASP A C 1
ATOM 696 O O . ASP A 1 98 ? -5.599 -2.108 15.090 1.00 87.50 98 ASP A O 1
ATOM 700 N N . ALA A 1 99 ? -4.446 -3.373 16.535 1.00 83.94 99 ALA A N 1
ATOM 701 C CA . ALA A 1 99 ? -5.312 -3.137 17.696 1.00 83.94 99 ALA A CA 1
ATOM 702 C C . ALA A 1 99 ? -5.503 -1.641 18.022 1.00 83.94 99 ALA A C 1
ATOM 704 O O . ALA A 1 99 ? -6.504 -1.245 18.612 1.00 83.94 99 ALA A O 1
ATOM 705 N N . GLN A 1 100 ? -4.560 -0.797 17.599 1.00 84.25 100 GLN A N 1
ATOM 706 C CA . GLN A 1 100 ? -4.601 0.662 17.746 1.00 84.25 100 GLN A CA 1
ATOM 707 C C . GLN A 1 100 ? -5.406 1.370 16.6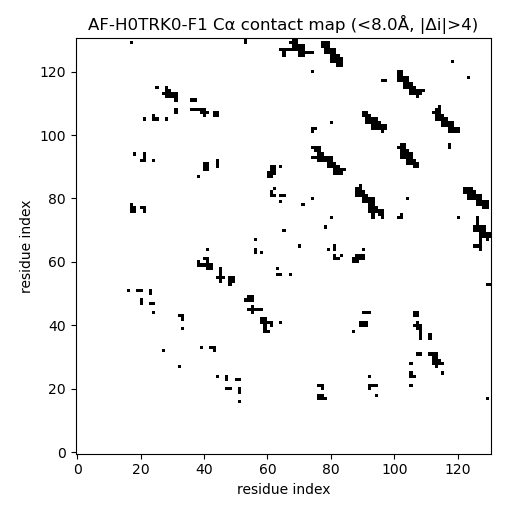38 1.00 84.25 100 GLN A C 1
ATOM 709 O O . GLN A 1 100 ? -5.492 2.596 16.621 1.00 84.25 100 GLN A O 1
ATOM 714 N N . GLY A 1 101 ? -5.959 0.634 15.669 1.00 83.94 101 GLY A N 1
ATOM 715 C CA . GLY A 1 101 ? -6.673 1.196 14.518 1.00 83.94 101 GLY A CA 1
ATOM 716 C C . GLY A 1 101 ? -5.762 1.688 13.384 1.00 83.94 101 GLY A C 1
ATOM 717 O O . GLY A 1 101 ? -6.228 2.385 12.473 1.00 83.94 101 GLY A O 1
ATOM 718 N N . ASN A 1 102 ? -4.470 1.345 13.426 1.00 89.06 102 ASN A N 1
ATOM 719 C CA . ASN A 1 102 ? -3.498 1.689 12.389 1.00 89.06 102 ASN A CA 1
ATOM 720 C C . ASN A 1 102 ? -3.563 0.673 11.237 1.00 89.06 102 ASN A C 1
ATOM 722 O O . ASN A 1 102 ? -3.412 -0.522 11.493 1.00 89.06 102 ASN A O 1
ATOM 726 N N . PRO A 1 103 ? -3.749 1.093 9.971 1.00 88.00 103 PRO A N 1
ATOM 727 C CA . PRO A 1 103 ? -3.653 0.174 8.845 1.00 88.00 103 PRO A CA 1
ATOM 728 C C . PRO A 1 103 ? -2.258 -0.420 8.737 1.00 88.00 103 PRO A C 1
ATOM 730 O O . PRO A 1 103 ? -1.255 0.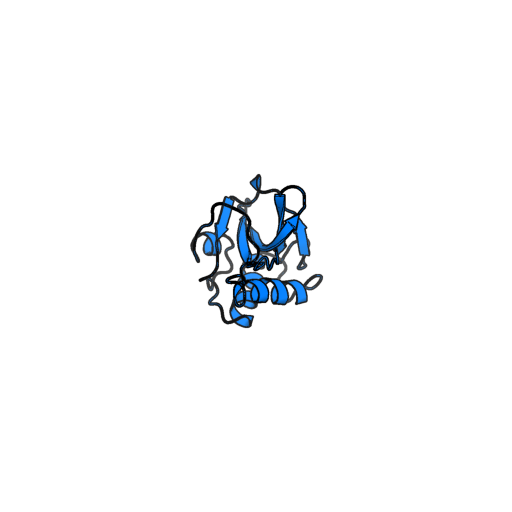295 8.750 1.00 88.00 103 PRO A O 1
ATOM 733 N N . ILE A 1 104 ? -2.216 -1.724 8.535 1.00 90.50 104 ILE A N 1
ATOM 734 C CA . ILE A 1 104 ? -1.033 -2.466 8.140 1.00 90.50 104 ILE A CA 1
ATOM 735 C C . ILE A 1 104 ? -0.997 -2.443 6.619 1.00 90.50 104 ILE A C 1
ATOM 737 O O . ILE A 1 104 ? -1.888 -2.989 5.976 1.00 90.50 104 ILE A O 1
ATOM 741 N N . LEU A 1 105 ? -0.004 -1.768 6.040 1.00 89.19 105 LEU A N 1
ATOM 742 C CA . LEU A 1 105 ? 0.162 -1.698 4.593 1.00 89.19 105 LEU A CA 1
ATOM 743 C C . LEU A 1 105 ? 1.263 -2.640 4.129 1.00 89.19 105 LEU A C 1
ATOM 745 O O . LEU A 1 105 ? 2.372 -2.623 4.666 1.00 89.19 105 LEU A O 1
ATOM 749 N N . ILE A 1 106 ? 0.993 -3.347 3.038 1.00 89.81 106 ILE A N 1
ATOM 750 C CA . ILE A 1 106 ? 2.004 -3.996 2.214 1.00 89.81 106 ILE A CA 1
ATOM 751 C C . ILE A 1 106 ? 2.344 -3.052 1.072 1.00 89.81 106 ILE A C 1
ATOM 753 O O . ILE A 1 106 ? 1.487 -2.677 0.272 1.00 89.81 106 ILE A O 1
ATOM 757 N N . SER A 1 107 ? 3.611 -2.661 0.986 1.00 84.75 107 SER A N 1
ATOM 758 C CA . SER A 1 107 ? 4.083 -1.786 -0.083 1.00 84.75 107 SER A CA 1
ATOM 759 C C . SER A 1 107 ? 5.460 -2.193 -0.581 1.00 84.75 107 SER A C 1
ATOM 761 O O . SER A 1 107 ? 6.330 -2.618 0.186 1.00 84.75 107 SER A O 1
ATOM 763 N N . GLY A 1 108 ? 5.654 -2.037 -1.889 1.00 79.50 108 GLY A N 1
ATOM 764 C CA . GLY A 1 108 ? 6.963 -2.129 -2.524 1.00 79.50 108 GLY A CA 1
ATOM 765 C C . GLY A 1 108 ? 7.828 -0.910 -2.207 1.00 79.50 108 GLY A C 1
ATOM 766 O O . GLY A 1 108 ? 7.323 0.151 -1.848 1.00 79.50 108 GLY A O 1
ATOM 767 N N . ASN A 1 109 ? 9.141 -1.045 -2.381 1.00 73.31 109 ASN A N 1
ATOM 768 C CA . ASN A 1 109 ? 10.128 0.029 -2.229 1.00 73.31 109 ASN A CA 1
ATOM 769 C C . ASN A 1 109 ? 10.301 0.609 -0.808 1.00 73.31 109 ASN A C 1
ATOM 771 O O . ASN A 1 109 ? 10.902 1.669 -0.630 1.00 73.31 109 ASN A O 1
ATOM 775 N N . SER A 1 110 ? 9.840 -0.093 0.226 1.00 67.31 110 SER A N 1
ATOM 776 C CA . SER A 1 110 ? 10.149 0.248 1.617 1.00 67.31 110 SER A CA 1
ATOM 777 C C . SER A 1 110 ? 11.538 -0.295 1.982 1.00 67.31 110 SER A C 1
ATOM 779 O O . SER A 1 110 ? 11.680 -1.416 2.464 1.00 67.31 110 SER A O 1
ATOM 781 N N . GLY A 1 111 ? 12.593 0.484 1.710 1.00 67.19 111 GLY A N 1
ATOM 782 C CA . GLY A 1 111 ? 13.987 0.049 1.904 1.00 67.19 111 GLY A CA 1
ATOM 783 C C . GLY A 1 111 ? 14.453 -0.965 0.851 1.00 67.19 111 GLY A C 1
ATOM 784 O O . GLY A 1 111 ? 15.027 -1.997 1.202 1.00 67.19 111 GLY A O 1
ATOM 785 N N . HIS A 1 112 ? 14.148 -0.688 -0.424 1.00 74.94 112 HIS A N 1
ATOM 786 C CA . HIS A 1 112 ? 14.485 -1.505 -1.605 1.00 74.94 112 HIS A CA 1
ATOM 787 C C . HIS A 1 112 ? 13.866 -2.912 -1.654 1.00 74.94 112 HIS A C 1
ATOM 789 O O . HIS A 1 112 ? 14.288 -3.748 -2.447 1.00 74.94 112 HIS A O 1
ATOM 795 N N . ARG A 1 113 ? 12.836 -3.174 -0.844 1.00 83.00 113 ARG A N 1
ATOM 796 C CA . ARG A 1 113 ? 12.110 -4.451 -0.816 1.00 83.00 113 ARG A CA 1
ATOM 797 C C . ARG A 1 113 ? 10.631 -4.242 -0.492 1.00 83.00 113 ARG A C 1
ATOM 799 O O . ARG A 1 113 ? 10.244 -3.167 -0.025 1.00 83.00 113 ARG A O 1
ATOM 806 N N . VAL A 1 114 ? 9.809 -5.257 -0.736 1.00 87.56 114 VAL A N 1
ATOM 807 C CA . VAL A 1 114 ? 8.414 -5.278 -0.277 1.00 87.56 114 VAL A CA 1
ATOM 808 C C . VAL A 1 114 ? 8.402 -5.500 1.231 1.00 87.56 114 VAL A C 1
ATOM 810 O O . VAL A 1 114 ? 9.057 -6.414 1.738 1.00 87.56 114 VAL A O 1
ATOM 813 N N . ARG A 1 115 ? 7.677 -4.653 1.960 1.00 86.44 115 ARG A N 1
ATOM 814 C CA . ARG A 1 115 ? 7.509 -4.775 3.411 1.00 86.44 115 ARG A CA 1
ATOM 815 C C . ARG A 1 115 ? 6.056 -4.572 3.793 1.00 86.44 115 ARG A C 1
ATOM 817 O O . ARG A 1 115 ? 5.355 -3.758 3.192 1.00 86.44 115 ARG A O 1
ATOM 824 N N . GLU A 1 116 ? 5.664 -5.296 4.828 1.00 89.69 116 GLU A N 1
ATOM 825 C CA . GLU A 1 116 ? 4.420 -5.100 5.551 1.00 89.69 116 GLU A CA 1
ATOM 826 C C . GLU A 1 116 ? 4.745 -4.338 6.834 1.00 89.69 116 GLU A C 1
ATOM 828 O O . GLU A 1 116 ? 5.619 -4.753 7.598 1.00 89.69 116 GLU A O 1
ATOM 833 N N . ALA A 1 117 ? 4.106 -3.191 7.039 1.00 88.06 117 ALA A N 1
ATOM 834 C CA . ALA A 1 117 ? 4.265 -2.421 8.264 1.00 88.06 117 ALA A CA 1
ATOM 835 C C . ALA A 1 117 ? 2.997 -1.618 8.577 1.00 88.06 117 ALA A C 1
ATOM 837 O O . ALA A 1 117 ? 2.348 -1.116 7.651 1.00 88.06 117 ALA A O 1
ATOM 838 N N . PRO A 1 118 ? 2.656 -1.446 9.866 1.00 89.12 118 PRO A N 1
ATOM 839 C CA . PRO A 1 118 ? 1.644 -0.485 10.271 1.00 89.12 118 PRO A CA 1
ATOM 840 C C . PRO A 1 118 ? 2.087 0.928 9.892 1.00 89.12 118 PRO A C 1
ATOM 842 O O . PRO A 1 118 ? 3.239 1.320 10.090 1.00 89.12 118 PRO A O 1
ATOM 845 N N . VAL A 1 119 ? 1.163 1.706 9.336 1.00 85.81 119 VAL A N 1
ATOM 846 C CA . VAL A 1 119 ? 1.388 3.110 8.996 1.00 85.81 119 VAL A CA 1
ATOM 847 C C . VAL A 1 119 ? 0.320 3.954 9.663 1.00 85.81 119 VAL A C 1
ATOM 849 O O . VAL A 1 119 ? -0.862 3.616 9.674 1.00 85.81 119 VAL A O 1
ATOM 852 N N . SER A 1 120 ? 0.737 5.101 10.188 1.00 84.88 120 SER A N 1
ATOM 853 C CA . SER A 1 120 ? -0.181 6.080 10.751 1.00 84.88 120 SER A CA 1
ATOM 854 C C . SER A 1 120 ? -1.145 6.590 9.682 1.00 84.88 120 SER A C 1
ATOM 856 O O . SER A 1 120 ? -0.727 7.022 8.605 1.00 84.88 120 SER A O 1
ATOM 858 N N . ARG A 1 121 ? -2.437 6.620 10.017 1.00 80.38 121 ARG A N 1
ATOM 859 C CA . ARG A 1 121 ? -3.505 7.112 9.131 1.00 80.38 121 ARG A CA 1
ATOM 860 C C . ARG A 1 121 ? -3.233 8.518 8.603 1.00 80.38 121 ARG A C 1
ATOM 862 O O . ARG A 1 121 ? -3.489 8.773 7.441 1.00 80.38 121 ARG A O 1
ATOM 869 N N . GLY A 1 122 ? -2.619 9.391 9.407 1.00 80.62 122 GLY A N 1
ATOM 870 C CA . GLY A 1 122 ? -2.248 10.749 8.985 1.00 80.62 122 GLY A CA 1
ATOM 871 C C . GLY A 1 122 ? -1.228 10.818 7.839 1.00 80.62 122 GLY A C 1
ATOM 872 O O . GLY A 1 122 ? -1.054 11.871 7.238 1.00 80.62 122 GLY A O 1
ATOM 873 N N . ARG A 1 123 ? -0.553 9.710 7.510 1.00 83.31 123 ARG A N 1
ATOM 874 C CA . ARG A 1 123 ? 0.355 9.619 6.355 1.00 83.31 123 ARG A CA 1
ATOM 875 C C . ARG A 1 123 ? -0.367 9.239 5.064 1.00 83.31 123 ARG A C 1
ATOM 877 O O . ARG A 1 123 ? 0.151 9.488 3.974 1.00 83.31 123 ARG A O 1
ATOM 884 N N . VAL A 1 124 ? -1.524 8.599 5.200 1.00 86.69 124 VAL A N 1
ATOM 885 C CA . VAL A 1 124 ? -2.390 8.175 4.105 1.00 86.69 124 VAL A CA 1
ATOM 886 C C . VAL A 1 124 ? -3.387 9.296 3.859 1.00 86.69 124 VAL A C 1
ATOM 888 O O . VAL A 1 124 ? -4.158 9.649 4.743 1.00 86.69 124 VAL A O 1
ATOM 891 N N . TYR A 1 125 ? -3.374 9.875 2.662 1.00 84.62 125 TYR A N 1
ATOM 892 C CA . TYR A 1 125 ? -4.324 10.942 2.332 1.00 84.62 125 TYR A CA 1
ATOM 893 C C . TYR A 1 125 ? -5.583 10.407 1.645 1.00 84.62 125 TYR A C 1
ATOM 895 O O . TYR A 1 125 ? -6.596 11.097 1.608 1.00 84.62 125 TYR A O 1
ATOM 903 N N . ALA A 1 126 ? -5.524 9.196 1.081 1.00 85.88 126 ALA A N 1
ATOM 904 C CA . ALA A 1 126 ? -6.662 8.547 0.446 1.00 85.88 126 ALA A CA 1
ATOM 905 C C . ALA A 1 126 ? -6.591 7.028 0.628 1.00 85.88 126 ALA A C 1
ATOM 907 O O . ALA A 1 126 ? -5.545 6.422 0.404 1.00 85.88 126 ALA A O 1
ATOM 908 N N . TYR A 1 127 ? -7.720 6.423 0.984 1.00 87.44 127 TYR A N 1
ATOM 909 C CA . TYR A 1 127 ? -7.941 4.984 0.884 1.00 87.44 127 TYR A CA 1
ATOM 910 C C . TYR A 1 127 ? -8.852 4.736 -0.310 1.00 87.44 127 TYR A C 1
ATOM 912 O O . TYR A 1 127 ? -9.867 5.416 -0.446 1.00 87.44 127 TYR A O 1
ATOM 920 N N . VAL A 1 128 ? -8.485 3.802 -1.178 1.00 87.12 128 VAL A N 1
ATOM 921 C CA . VAL A 1 128 ? -9.183 3.530 -2.434 1.00 87.12 128 VAL A CA 1
ATOM 922 C C . VAL A 1 128 ? -9.401 2.037 -2.574 1.00 87.12 128 VAL A C 1
ATOM 924 O O . VAL A 1 128 ? -8.442 1.279 -2.576 1.00 87.12 128 VAL A O 1
ATOM 927 N N . MET A 1 129 ? -10.645 1.602 -2.702 1.00 83.00 129 MET A N 1
ATOM 928 C CA . MET A 1 129 ? -10.956 0.210 -3.002 1.00 83.00 129 MET A CA 1
ATOM 929 C C . MET A 1 129 ? -10.815 -0.048 -4.508 1.00 83.00 129 MET A C 1
ATOM 931 O O . MET A 1 129 ? -11.308 0.773 -5.294 1.00 83.00 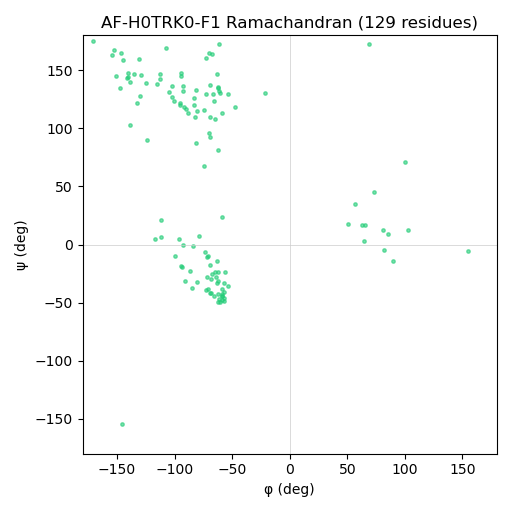129 MET A O 1
ATOM 935 N N . PRO A 1 130 ? -10.143 -1.139 -4.920 1.00 73.25 130 PRO A N 1
ATOM 936 C CA . PRO A 1 130 ? -10.212 -1.616 -6.297 1.00 73.25 130 PRO A CA 1
ATOM 937 C C . PRO A 1 130 ? -11.658 -2.036 -6.628 1.00 73.25 130 PRO A C 1
ATOM 939 O O . PRO A 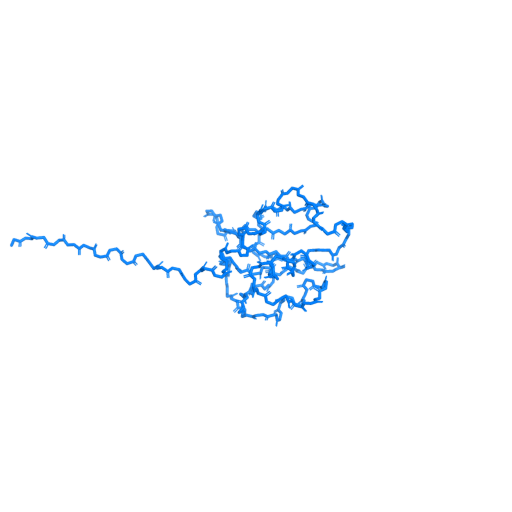1 130 ? -12.384 -2.461 -5.733 1.00 73.25 130 PRO A O 1
ATOM 942 N N . ASN A 1 131 ? -12.084 -1.856 -7.883 1.00 62.62 131 ASN A N 1
ATOM 943 C CA . ASN A 1 131 ? -13.406 -2.260 -8.383 1.00 62.62 131 ASN A CA 1
ATOM 944 C C . ASN A 1 131 ? -13.284 -3.426 -9.360 1.00 62.62 131 ASN A C 1
ATOM 946 O O . ASN A 1 131 ? -12.261 -3.445 -10.082 1.00 62.62 131 ASN A O 1
#

Foldseek 3Di:
DDDDDDPPCPDPDPPLQLLQLLVQLVVFAPHQPPPDQDLCQLVSSCVSCVVSVFHRLPDSALVSQQVQADWDPAQDQSWKFWFDDPPGTHIFGFRDADPVRFTFTFTAPPVNGTHTGGDHVVRGPTTGHGD

Nearest PDB structures (foldseek):
  2k3a-assembly1_A  TM=6.996E-01  e=6.161E-04  Staphylococcus saprophyticus subsp. saprophyticus ATCC 15305 = NCTC 7292
  2lrj-assembly1_A  TM=5.579E-01  e=1.071E-02  Staphylococcus aureus subsp. aureus COL
  3mp8-assembly1_A  TM=6.539E-01  e=3.560E-01  Escherichia coli K-12
  7yta-assembly3_C  TM=7.053E-01  e=4.924E-01  Nicotiana tabacum
  8hkz-assembly1_L141  TM=6.887E-01  e=4.325E-01  Sulfolobus acidocaldarius DSM 639

Sequence (131 aa):
MMPGTASSGAGMSSGFGDSSVVAEARRYLGTNPTSRASLWCARFMNMVLERTGHHGTGSDLARSFASYGHRVSGPQVGAIAVMSRHGGGHVGVVSGIDAQGNPILISGNSGHRVREAPVSRGRVYAYVMPN

Solvent-accessible surface area (backbone atoms only — not comparable to full-atom values): 7364 Å² total; per-residue (Å²): 134,88,86,89,78,86,81,81,75,73,76,84,66,92,42,79,65,32,49,42,34,35,54,54,51,55,73,41,54,76,36,59,94,76,81,58,89,66,74,38,20,21,46,46,50,27,53,32,26,49,75,56,76,35,81,46,76,89,44,57,42,15,65,51,52,66,71,64,37,51,76,44,98,57,83,42,68,32,20,32,37,22,24,77,45,97,91,60,40,37,28,25,37,16,64,38,63,45,100,86,71,29,32,22,28,40,24,38,59,59,85,68,15,21,39,75,46,72,42,62,60,91,54,41,80,39,29,16,32,81,118